Protein AF-A0A5J5J1E2-F1 (afdb_monomer_lite)

Organism: NCBI:txid1631477

Foldseek 3Di:
DDDDDDDDDDDDDDDDDDDDDDPDPPPPPVPFCQDPWDWDDADPQKTKIWRGKTKAFAQDKDFGDQWDFADPSQQFFFLAQQPLVAQDHHQKHKDKPDPQKHWHNDDFPDDDDDDDPDPWGFDRIGHDPPPPGRMMGRNGRPDIIIIIIMGMGGPDRVRGHTPVSDDPVRVVDDPPPPVPPD

Sequence (182 a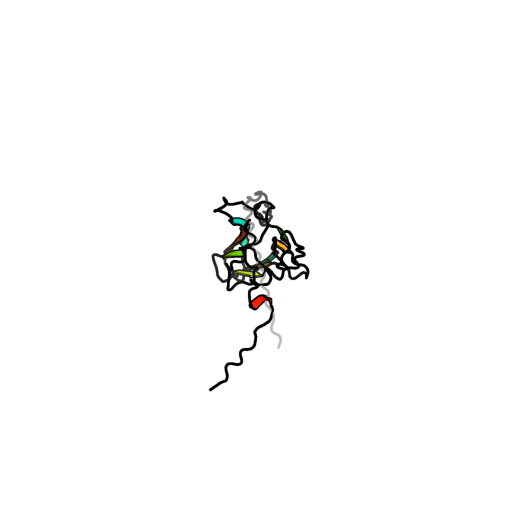a):
MKRKGIALAGTAAVLITVAGLAVPAAAEEIGAATEAPKVQEAMGDTREITVTHMALKPSETFPLFRKFQCPSTFPYLEGKNYSGEIRVPSGVRVGMDSPSVHVNISLLETRGKYIDGDDNWRATGWRDALAEIASVTNWDPFFSHMLTITVSCTSDPAKGFGSNTWPEWHTGWKPWIIEPMS

pLDDT: mean 71.02, std 20.78, range [33.09, 97.44]

Structure (mmCIF, N/CA/C/O backbone):
data_AF-A0A5J5J1E2-F1
#
_entry.id   AF-A0A5J5J1E2-F1
#
loop_
_atom_site.group_PDB
_atom_site.id
_atom_site.type_symbol
_atom_site.label_atom_id
_atom_site.label_alt_id
_atom_site.label_comp_id
_atom_site.label_asym_id
_atom_site.label_entity_id
_atom_site.label_seq_id
_atom_site.pdbx_PDB_ins_code
_atom_site.Cartn_x
_atom_site.Cartn_y
_atom_site.Cartn_z
_atom_site.occupancy
_atom_site.B_iso_or_equiv
_atom_site.auth_seq_id
_atom_site.auth_comp_id
_atom_site.auth_asym_id
_atom_site.auth_atom_id
_atom_site.pdbx_PDB_model_num
ATOM 1 N N . MET A 1 1 ? 54.663 -36.201 -43.779 1.00 49.47 1 MET A N 1
ATOM 2 C CA . MET A 1 1 ? 55.165 -34.976 -44.444 1.00 49.47 1 MET A CA 1
ATOM 3 C C . MET A 1 1 ? 54.737 -33.763 -43.625 1.00 49.47 1 MET A C 1
ATOM 5 O O . MET A 1 1 ? 53.554 -33.610 -43.367 1.00 49.47 1 MET A O 1
ATOM 9 N N . LYS A 1 2 ? 55.705 -32.972 -43.145 1.00 48.34 2 LYS A N 1
ATOM 10 C CA . LYS A 1 2 ? 55.522 -31.788 -42.284 1.00 48.34 2 LYS A CA 1
ATOM 11 C C . LYS A 1 2 ? 55.207 -30.550 -43.143 1.00 48.34 2 LYS A C 1
ATOM 13 O O . LYS A 1 2 ? 55.957 -30.276 -44.077 1.00 48.34 2 LYS A O 1
ATOM 18 N N . ARG A 1 3 ? 54.169 -29.777 -42.809 1.00 51.84 3 ARG A N 1
ATOM 19 C CA . ARG A 1 3 ? 53.953 -28.391 -43.287 1.00 51.84 3 ARG A CA 1
ATOM 20 C C . ARG A 1 3 ? 53.931 -27.499 -42.037 1.00 51.84 3 ARG A C 1
ATOM 22 O O . ARG A 1 3 ? 53.054 -27.673 -41.205 1.00 51.84 3 ARG A O 1
ATOM 29 N N . LYS A 1 4 ? 55.070 -26.911 -41.650 1.00 55.44 4 LYS A N 1
ATOM 30 C CA . LYS A 1 4 ? 55.544 -25.538 -41.948 1.00 55.44 4 LYS A CA 1
ATOM 31 C C . LYS A 1 4 ? 54.486 -24.471 -41.643 1.00 55.44 4 LYS A C 1
ATOM 33 O O . LYS A 1 4 ? 53.542 -24.311 -42.404 1.00 55.44 4 LYS A O 1
ATOM 38 N N . GLY A 1 5 ? 54.688 -23.775 -40.522 1.00 45.38 5 GLY A N 1
ATOM 39 C CA . GLY A 1 5 ? 53.953 -22.572 -40.150 1.00 45.38 5 GLY A CA 1
ATOM 40 C C . GLY A 1 5 ? 54.439 -21.334 -40.898 1.00 45.38 5 GLY A C 1
ATOM 41 O O . GLY A 1 5 ? 55.513 -21.342 -41.502 1.00 45.38 5 GLY A O 1
ATOM 42 N N . ILE A 1 6 ? 53.638 -20.275 -40.817 1.00 59.72 6 ILE A N 1
ATOM 43 C CA . ILE A 1 6 ? 54.019 -18.909 -41.168 1.00 59.72 6 ILE A CA 1
ATOM 44 C C . ILE A 1 6 ? 53.468 -18.006 -40.064 1.00 59.72 6 ILE A C 1
ATOM 46 O O . ILE A 1 6 ? 52.261 -17.938 -39.850 1.00 59.72 6 ILE A O 1
ATOM 50 N N . ALA A 1 7 ? 54.382 -17.356 -39.350 1.00 45.28 7 ALA A N 1
ATOM 51 C CA . ALA A 1 7 ? 54.107 -16.189 -38.530 1.00 45.28 7 ALA A CA 1
ATOM 52 C C . ALA A 1 7 ? 54.181 -14.947 -39.428 1.00 45.28 7 ALA A C 1
ATOM 54 O O . ALA A 1 7 ? 55.091 -14.849 -40.252 1.00 45.28 7 ALA A O 1
ATOM 55 N N . LEU A 1 8 ? 53.274 -13.989 -39.236 1.00 50.12 8 LEU A N 1
ATOM 56 C CA . LEU A 1 8 ? 53.497 -12.608 -39.652 1.00 50.12 8 LEU A CA 1
ATOM 57 C C . LEU A 1 8 ? 53.446 -11.710 -38.418 1.00 50.12 8 LEU A C 1
ATOM 59 O O . LEU A 1 8 ? 52.431 -11.615 -37.733 1.00 50.12 8 LEU A O 1
ATOM 63 N N . ALA A 1 9 ? 54.586 -11.078 -38.164 1.00 48.25 9 ALA A N 1
ATOM 64 C CA . ALA A 1 9 ? 54.717 -9.887 -37.350 1.00 48.25 9 ALA A CA 1
ATOM 65 C C . ALA A 1 9 ? 54.184 -8.673 -38.129 1.00 48.25 9 ALA A C 1
ATOM 67 O O . ALA A 1 9 ? 54.293 -8.622 -39.354 1.00 48.25 9 ALA A O 1
ATOM 68 N N . GLY A 1 10 ? 53.655 -7.683 -37.413 1.00 42.38 10 GLY A N 1
ATOM 69 C CA . GLY A 1 10 ? 53.228 -6.416 -37.999 1.00 42.38 10 GLY A CA 1
ATOM 70 C C . GLY A 1 10 ? 52.677 -5.465 -36.948 1.00 42.38 10 GLY A C 1
ATOM 71 O O . GLY A 1 10 ? 51.474 -5.382 -36.740 1.00 42.38 10 GLY A O 1
ATOM 72 N N . THR A 1 11 ? 53.581 -4.780 -36.259 1.00 49.78 11 THR A N 1
ATOM 73 C CA . THR A 1 11 ? 53.328 -3.692 -35.313 1.00 49.78 11 THR A CA 1
ATOM 74 C C . THR A 1 11 ? 52.774 -2.460 -36.035 1.00 49.78 11 THR A C 1
ATOM 76 O O . THR A 1 11 ? 53.378 -2.001 -37.000 1.00 49.78 11 THR A O 1
ATOM 79 N N . ALA A 1 12 ? 51.709 -1.854 -35.509 1.00 44.69 12 ALA A N 1
ATOM 80 C CA . ALA A 1 12 ? 51.442 -0.425 -35.676 1.00 44.69 12 ALA A CA 1
ATOM 81 C C . ALA A 1 12 ? 50.717 0.095 -34.429 1.00 44.69 12 ALA A C 1
ATOM 83 O O . ALA A 1 12 ? 49.531 -0.147 -34.220 1.00 44.69 12 ALA A O 1
ATOM 84 N N . ALA A 1 13 ? 51.476 0.776 -33.573 1.00 48.97 13 ALA A N 1
ATOM 85 C CA . ALA A 1 13 ? 50.942 1.582 -32.493 1.00 48.97 13 ALA A CA 1
ATOM 86 C C . ALA A 1 13 ? 50.326 2.851 -33.093 1.00 48.97 13 ALA A C 1
ATOM 88 O O . ALA A 1 13 ? 51.007 3.598 -33.793 1.00 48.97 13 ALA A O 1
ATOM 89 N N . VAL A 1 14 ? 49.057 3.109 -32.790 1.00 39.66 14 VAL A N 1
ATOM 90 C CA . VAL A 1 1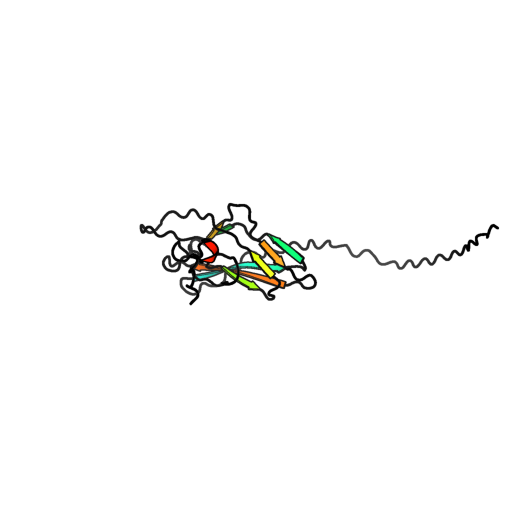4 ? 48.446 4.427 -32.959 1.00 39.66 14 VAL A CA 1
ATOM 91 C C . VAL A 1 14 ? 47.979 4.869 -31.578 1.00 39.66 14 VAL A C 1
ATOM 93 O O . VAL A 1 14 ? 46.942 4.449 -31.074 1.00 39.66 14 VAL A O 1
ATOM 96 N N . LEU A 1 15 ? 48.828 5.677 -30.944 1.00 46.28 15 LEU A N 1
ATOM 97 C CA . LEU A 1 15 ? 48.513 6.474 -29.766 1.00 46.28 15 LEU A CA 1
ATOM 98 C C . LEU A 1 15 ? 47.657 7.656 -30.226 1.00 46.28 15 LEU A C 1
ATOM 100 O O . LEU A 1 15 ? 48.168 8.594 -30.833 1.00 46.28 15 LEU A O 1
ATOM 104 N N . ILE A 1 16 ? 46.362 7.616 -29.923 1.00 43.59 16 ILE A N 1
ATOM 105 C CA 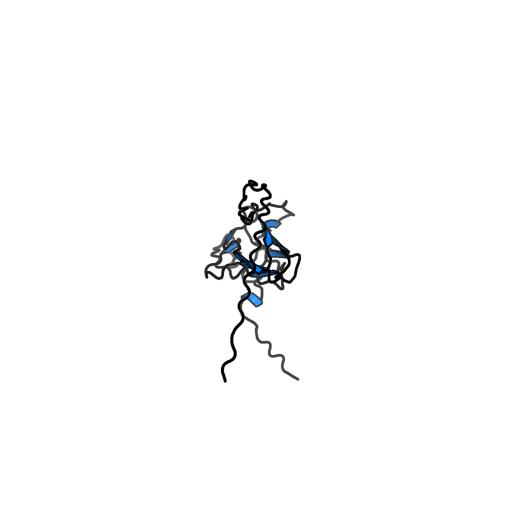. ILE A 1 16 ? 45.523 8.813 -29.893 1.00 43.59 16 ILE A CA 1
ATOM 106 C C . ILE A 1 16 ? 45.289 9.134 -28.420 1.00 43.59 16 ILE A C 1
ATOM 108 O O . ILE A 1 16 ? 44.391 8.608 -27.770 1.00 43.59 16 ILE A O 1
ATOM 112 N N . THR A 1 17 ? 46.157 9.984 -27.879 1.00 48.69 17 THR A N 1
ATOM 113 C CA . THR A 1 17 ? 45.906 10.721 -26.642 1.00 48.69 17 THR A CA 1
ATOM 114 C C . THR A 1 17 ? 45.038 11.924 -26.985 1.00 48.69 17 THR A C 1
ATOM 116 O O . THR A 1 17 ? 45.549 12.942 -27.449 1.00 48.69 17 THR A O 1
ATOM 119 N N . VAL A 1 18 ? 43.731 11.820 -26.747 1.00 44.78 18 VAL A N 1
ATOM 120 C CA . VAL A 1 18 ? 42.889 13.005 -26.558 1.00 44.78 18 VAL A CA 1
ATOM 121 C C . VAL A 1 18 ? 42.712 13.176 -25.059 1.00 44.78 18 VAL A C 1
ATOM 123 O O . VAL A 1 18 ? 42.031 12.403 -24.390 1.00 44.78 18 VAL A O 1
ATOM 126 N N . ALA A 1 19 ? 43.419 14.174 -24.540 1.00 43.50 19 ALA A N 1
ATOM 127 C CA . ALA A 1 19 ? 43.238 14.704 -23.205 1.00 43.50 19 ALA A CA 1
ATOM 128 C C . ALA A 1 19 ? 41.811 15.248 -23.065 1.00 43.50 19 ALA A C 1
ATOM 130 O O . ALA A 1 19 ? 41.367 16.048 -23.887 1.00 43.50 19 ALA A O 1
ATOM 131 N N . GLY A 1 20 ? 41.107 14.820 -22.019 1.00 43.66 20 GLY A N 1
ATOM 132 C CA . GLY A 1 20 ? 39.774 15.334 -21.724 1.00 43.66 20 GLY A CA 1
ATOM 133 C C . GLY A 1 20 ? 38.978 14.496 -20.733 1.00 43.66 20 GLY A C 1
ATOM 134 O O . GLY A 1 20 ? 37.822 14.204 -21.001 1.00 43.66 20 GLY A O 1
ATOM 135 N N . LEU A 1 21 ? 39.566 14.097 -19.600 1.00 40.97 21 LEU A N 1
ATOM 136 C CA . LEU A 1 21 ? 38.812 13.527 -18.480 1.00 40.97 21 LEU A CA 1
ATOM 137 C C . LEU A 1 21 ? 39.338 14.073 -17.153 1.00 40.97 21 LEU A C 1
ATOM 139 O O . LEU A 1 21 ? 40.327 13.600 -16.604 1.00 40.97 21 LEU A O 1
ATOM 143 N N . ALA A 1 22 ? 38.620 15.062 -16.639 1.00 45.91 22 ALA A N 1
ATOM 144 C CA . ALA A 1 22 ? 38.349 15.198 -15.216 1.00 45.91 22 ALA A CA 1
ATOM 145 C C . ALA A 1 22 ? 36.948 15.809 -15.083 1.00 45.91 22 ALA A C 1
ATOM 147 O O . ALA A 1 22 ? 36.770 16.910 -14.573 1.00 45.91 22 ALA A O 1
ATOM 148 N N . VAL A 1 23 ? 35.946 15.108 -15.619 1.00 44.31 23 VAL A N 1
ATOM 149 C CA . VAL A 1 23 ? 34.580 15.279 -15.124 1.00 44.31 23 VAL A CA 1
ATOM 150 C C . VAL A 1 23 ? 34.502 14.360 -13.909 1.00 44.31 23 VAL A C 1
ATOM 152 O O . VAL A 1 23 ? 34.831 13.178 -14.051 1.00 44.31 23 VAL A O 1
ATOM 155 N N . PRO A 1 24 ? 34.176 14.868 -12.711 1.00 42.22 24 PRO A N 1
ATOM 156 C CA . PRO A 1 24 ? 34.013 14.005 -11.560 1.00 42.22 24 PRO A CA 1
ATOM 157 C C . PRO A 1 24 ? 32.949 12.971 -11.915 1.00 42.22 24 PRO A C 1
ATOM 159 O O . PRO A 1 24 ? 31.840 13.322 -12.318 1.00 42.22 24 PRO A O 1
ATOM 162 N N . ALA A 1 25 ? 33.309 11.697 -11.779 1.00 44.78 25 ALA A N 1
ATOM 163 C CA . ALA A 1 25 ? 32.339 10.638 -11.616 1.00 44.78 25 ALA A CA 1
ATOM 164 C C . ALA A 1 25 ? 31.571 10.964 -10.332 1.00 44.78 25 ALA A C 1
ATOM 166 O O . ALA A 1 25 ? 31.949 10.553 -9.235 1.00 44.78 25 ALA A O 1
ATOM 167 N N . ALA A 1 26 ? 30.520 11.769 -10.470 1.00 42.59 26 ALA A N 1
ATOM 168 C CA . ALA A 1 26 ? 29.395 11.693 -9.577 1.00 42.59 26 ALA A CA 1
ATOM 169 C C . ALA A 1 26 ? 28.882 10.265 -9.751 1.00 42.59 26 ALA A C 1
ATOM 171 O O . ALA A 1 26 ? 28.186 9.935 -10.708 1.00 42.59 26 ALA A O 1
ATOM 172 N N . ALA A 1 27 ? 29.313 9.392 -8.847 1.00 41.97 27 ALA A N 1
ATOM 173 C CA . ALA A 1 27 ? 28.451 8.328 -8.401 1.00 41.97 27 ALA A CA 1
ATOM 174 C C . ALA A 1 27 ? 27.182 9.030 -7.903 1.00 41.97 27 ALA A C 1
ATOM 176 O O . ALA A 1 27 ? 27.090 9.429 -6.745 1.00 41.97 27 ALA A O 1
ATOM 177 N N . GLU A 1 28 ? 26.237 9.270 -8.811 1.00 38.62 28 GLU A N 1
ATOM 178 C CA . GLU A 1 28 ? 24.837 9.314 -8.443 1.00 38.62 28 GLU A CA 1
ATOM 179 C C . GLU A 1 28 ? 24.574 7.926 -7.872 1.00 38.62 28 GLU A C 1
ATOM 181 O O . GLU A 1 28 ? 24.273 6.962 -8.579 1.00 38.62 28 GLU A O 1
ATOM 186 N N . GLU A 1 29 ? 24.759 7.805 -6.558 1.00 39.53 29 GLU A N 1
ATOM 187 C CA . GLU A 1 29 ? 23.865 6.964 -5.799 1.00 39.53 29 GLU A CA 1
ATOM 188 C C . GLU A 1 29 ? 22.471 7.392 -6.235 1.00 39.53 29 GLU A C 1
ATOM 190 O O . GLU A 1 29 ? 21.942 8.416 -5.804 1.00 39.53 29 GLU A O 1
ATOM 195 N N . ILE A 1 30 ? 21.885 6.609 -7.137 1.00 45.25 30 ILE A N 1
ATOM 196 C CA . ILE A 1 30 ? 20.450 6.588 -7.352 1.00 45.25 30 ILE A CA 1
ATOM 197 C C . ILE A 1 30 ? 19.889 5.954 -6.077 1.00 45.25 30 ILE A C 1
ATOM 199 O O . ILE A 1 30 ? 19.432 4.811 -6.071 1.00 45.25 30 ILE A O 1
ATOM 203 N N . GLY A 1 31 ? 20.026 6.674 -4.964 1.00 36.25 31 GLY A N 1
ATOM 204 C CA . GLY A 1 31 ? 19.212 6.484 -3.795 1.00 36.25 31 GLY A CA 1
ATOM 205 C C . GLY A 1 31 ? 17.810 6.728 -4.297 1.00 36.25 31 GLY A C 1
ATOM 206 O O . GLY A 1 31 ? 17.504 7.823 -4.768 1.00 36.25 31 GLY A O 1
ATOM 207 N N . ALA A 1 32 ? 16.997 5.676 -4.293 1.00 46.62 32 ALA A N 1
ATOM 208 C CA . ALA A 1 32 ? 15.567 5.789 -4.472 1.00 46.62 32 ALA A CA 1
ATOM 209 C C . ALA A 1 32 ? 15.098 6.875 -3.501 1.00 46.62 32 ALA A C 1
ATOM 211 O O . ALA A 1 32 ? 15.028 6.646 -2.290 1.00 46.62 32 ALA A O 1
ATOM 212 N N . ALA A 1 33 ? 14.902 8.088 -4.023 1.00 41.19 33 ALA A N 1
ATOM 213 C CA . ALA A 1 33 ? 14.473 9.229 -3.248 1.00 41.19 33 ALA A CA 1
ATOM 214 C C . ALA A 1 33 ? 13.073 8.878 -2.776 1.00 41.19 33 ALA A C 1
ATOM 216 O O . ALA A 1 33 ? 12.092 8.986 -3.508 1.00 41.19 33 ALA A O 1
ATOM 217 N N . THR A 1 34 ? 13.006 8.341 -1.566 1.00 49.00 34 THR A N 1
ATOM 218 C CA . THR A 1 34 ? 11.748 8.019 -0.929 1.00 49.00 34 THR A CA 1
ATOM 219 C C . THR A 1 34 ? 11.233 9.366 -0.452 1.00 49.00 34 THR A C 1
ATOM 221 O O . THR A 1 34 ? 11.582 9.818 0.639 1.00 49.00 34 THR A O 1
ATOM 224 N N . GLU A 1 35 ? 10.536 10.090 -1.333 1.00 52.47 35 GLU A N 1
ATOM 225 C CA . GLU A 1 35 ? 9.905 11.350 -0.956 1.00 52.47 35 GLU A CA 1
ATOM 226 C C . GLU A 1 35 ? 9.040 11.093 0.281 1.00 52.47 35 GLU A C 1
ATOM 228 O O . GLU A 1 35 ? 8.299 10.108 0.351 1.00 52.47 35 GLU A O 1
ATOM 233 N N . ALA A 1 36 ? 9.165 11.968 1.282 1.00 55.22 36 ALA A N 1
ATOM 234 C CA . ALA A 1 36 ? 8.342 11.885 2.475 1.00 55.22 36 ALA A CA 1
ATOM 235 C C . ALA A 1 36 ? 6.851 11.899 2.079 1.00 55.22 36 ALA A C 1
ATOM 237 O O . ALA A 1 36 ? 6.488 12.607 1.132 1.00 55.22 36 ALA A O 1
ATOM 238 N N . PRO A 1 37 ? 5.981 11.159 2.794 1.00 56.16 37 PRO A N 1
ATOM 239 C CA . PRO A 1 37 ? 4.569 11.058 2.456 1.00 56.16 37 PRO A CA 1
ATOM 240 C C . PRO A 1 37 ? 3.926 12.439 2.299 1.00 56.16 37 PRO A C 1
ATOM 242 O O . PRO A 1 37 ? 3.816 13.200 3.264 1.00 56.16 37 PRO A O 1
ATOM 245 N N . LYS A 1 38 ? 3.505 12.781 1.077 1.00 64.12 38 LYS A N 1
ATOM 246 C CA . LYS A 1 38 ? 2.733 13.999 0.812 1.00 64.12 38 LYS A CA 1
ATOM 247 C C . LYS A 1 38 ? 1.292 13.723 1.209 1.00 64.12 38 LYS A C 1
ATOM 249 O O . LYS A 1 38 ? 0.665 12.787 0.712 1.00 64.12 38 LYS A O 1
ATOM 254 N N . VAL A 1 39 ? 0.782 14.525 2.135 1.00 62.47 39 VAL A N 1
ATOM 255 C CA . VAL A 1 39 ? -0.567 14.348 2.657 1.00 62.47 39 VAL A CA 1
ATOM 256 C C . VAL A 1 39 ? -1.533 15.213 1.856 1.00 62.47 39 VAL A C 1
ATOM 258 O O . VAL A 1 39 ? -1.426 16.436 1.900 1.00 62.47 39 VAL A O 1
ATOM 261 N N . GLN A 1 40 ? -2.454 14.592 1.120 1.00 60.94 40 GLN A N 1
ATOM 262 C CA . GLN A 1 40 ? -3.493 15.318 0.386 1.00 60.94 40 GLN A CA 1
ATOM 263 C C . GLN A 1 40 ? -4.595 15.804 1.350 1.00 60.94 40 GLN A C 1
ATOM 265 O O . GLN A 1 40 ? -4.728 15.310 2.482 1.00 60.94 40 GLN A O 1
ATOM 270 N N . GLU A 1 41 ? -5.323 16.850 0.942 1.00 60.06 41 GLU A N 1
ATOM 271 C CA . GLU A 1 41 ? -6.423 17.433 1.720 1.00 60.06 41 GLU A CA 1
ATOM 272 C C . GLU A 1 41 ? -7.519 16.389 1.980 1.00 60.06 41 GLU A C 1
ATOM 274 O O . GLU A 1 41 ? -7.821 15.554 1.130 1.00 60.06 41 GLU A O 1
ATOM 279 N N . ALA A 1 42 ? -8.086 16.402 3.188 1.00 62.12 42 ALA A N 1
ATOM 280 C CA . ALA A 1 42 ? -9.129 15.459 3.573 1.00 62.12 42 ALA A CA 1
ATOM 281 C C . ALA A 1 42 ? -10.434 15.777 2.829 1.00 62.12 42 ALA A C 1
ATOM 283 O O . ALA A 1 42 ? -10.927 16.904 2.886 1.00 62.12 42 ALA A O 1
ATOM 284 N N . MET A 1 43 ? -11.016 14.778 2.168 1.00 63.56 43 MET A N 1
ATOM 285 C CA . MET A 1 43 ? -12.351 14.871 1.582 1.00 63.56 43 MET A CA 1
ATOM 286 C C . MET A 1 43 ? -13.343 14.224 2.556 1.00 63.56 43 MET A C 1
ATOM 288 O O . MET A 1 43 ? -13.555 13.013 2.541 1.00 63.56 43 MET A O 1
ATOM 292 N N . GLY A 1 44 ? -13.939 15.034 3.435 1.00 84.81 44 GLY A N 1
ATOM 293 C CA . GLY A 1 44 ? -14.878 14.554 4.457 1.00 84.81 44 GLY A CA 1
ATOM 294 C C . GLY A 1 44 ? -14.201 13.683 5.521 1.00 84.81 44 GLY A C 1
ATOM 295 O O . GLY A 1 44 ? -13.120 14.015 6.002 1.00 84.81 44 GLY A O 1
ATOM 296 N N . ASP A 1 45 ? -14.819 12.552 5.871 1.00 91.50 45 ASP A N 1
ATOM 297 C CA . ASP A 1 45 ? -14.324 11.628 6.910 1.00 91.50 45 ASP A CA 1
ATOM 298 C C . ASP A 1 45 ? -13.155 10.753 6.437 1.00 91.50 45 ASP A C 1
ATOM 300 O O . ASP A 1 45 ? -12.813 9.768 7.088 1.00 91.50 45 ASP A O 1
ATOM 304 N N . THR A 1 46 ? -12.599 11.010 5.252 1.00 93.31 46 THR A N 1
ATOM 305 C CA . THR A 1 46 ? -11.567 10.176 4.627 1.00 93.31 46 THR A CA 1
ATOM 306 C C . THR A 1 46 ? -10.421 11.032 4.109 1.00 93.31 46 THR A C 1
ATOM 308 O O . THR A 1 46 ? -10.609 12.144 3.609 1.00 93.31 46 THR A O 1
ATOM 311 N N . ARG A 1 47 ? -9.208 10.504 4.242 1.00 93.94 47 ARG A N 1
ATOM 312 C CA . ARG A 1 47 ? -7.968 11.156 3.858 1.00 93.94 47 ARG A CA 1
ATOM 313 C C . ARG A 1 47 ? -7.057 10.187 3.126 1.00 93.94 47 ARG A C 1
ATOM 315 O O . ARG A 1 47 ? -6.705 9.135 3.655 1.00 93.94 47 ARG A O 1
ATOM 322 N N . GLU A 1 48 ? -6.625 10.599 1.943 1.00 94.69 48 GLU A N 1
ATOM 323 C CA . GLU A 1 48 ? -5.649 9.870 1.144 1.00 94.69 48 GLU A CA 1
ATOM 324 C C . GLU A 1 48 ? -4.217 10.325 1.475 1.00 94.69 48 GLU A C 1
ATOM 326 O O . GLU A 1 48 ? -3.917 11.514 1.628 1.00 94.69 48 GLU A O 1
ATOM 331 N N . ILE A 1 49 ? -3.321 9.353 1.627 1.00 93.06 49 ILE A N 1
ATOM 332 C CA . ILE A 1 49 ? -1.928 9.540 2.028 1.00 93.06 49 ILE A CA 1
ATOM 333 C C . ILE A 1 49 ? -1.058 8.781 1.039 1.00 93.06 49 ILE A C 1
ATOM 335 O O . ILE A 1 49 ? -1.081 7.551 0.997 1.00 93.06 49 ILE A O 1
ATOM 339 N N . THR A 1 50 ? -0.257 9.495 0.256 1.00 93.88 50 THR A N 1
ATOM 340 C CA . THR A 1 50 ? 0.712 8.850 -0.631 1.00 93.88 50 THR A CA 1
ATOM 341 C C . THR A 1 50 ? 1.895 8.375 0.197 1.00 93.88 50 THR A C 1
ATOM 343 O O . THR A 1 50 ? 2.631 9.189 0.748 1.00 93.88 50 THR A O 1
ATOM 346 N N . VAL A 1 51 ? 2.072 7.059 0.299 1.00 91.44 51 VAL A N 1
ATOM 347 C CA . VAL A 1 51 ? 3.156 6.437 1.081 1.00 91.44 51 VAL A CA 1
ATOM 348 C C . VAL A 1 51 ? 4.350 6.064 0.220 1.00 91.44 51 VAL A C 1
ATOM 350 O O . VAL A 1 51 ? 5.445 5.858 0.732 1.00 91.44 51 VAL A O 1
ATOM 353 N N . THR A 1 52 ? 4.160 5.943 -1.089 1.00 91.81 52 THR A N 1
ATOM 354 C CA . THR A 1 52 ? 5.241 5.655 -2.029 1.00 91.81 52 THR A CA 1
ATOM 355 C C . THR A 1 52 ? 4.931 6.337 -3.344 1.00 91.81 52 THR A C 1
ATOM 357 O O . THR A 1 52 ? 3.823 6.217 -3.861 1.00 91.81 52 THR A O 1
ATOM 360 N N . HIS A 1 53 ? 5.915 7.048 -3.877 1.00 93.44 53 HIS A N 1
ATOM 361 C CA . HIS A 1 53 ? 5.896 7.585 -5.225 1.00 93.44 53 HIS A CA 1
ATOM 362 C C . HIS A 1 53 ? 7.318 7.502 -5.767 1.00 93.44 53 HIS A C 1
ATOM 364 O O . HIS A 1 53 ? 8.206 8.190 -5.265 1.00 93.44 53 HIS A O 1
ATOM 370 N N . MET A 1 54 ? 7.560 6.597 -6.711 1.00 93.38 54 MET A N 1
ATOM 371 C CA . MET A 1 54 ? 8.911 6.335 -7.205 1.00 93.38 54 MET A CA 1
ATOM 372 C C . MET A 1 54 ? 8.903 5.789 -8.630 1.00 93.38 54 MET A C 1
ATOM 374 O O . MET A 1 54 ? 7.945 5.142 -9.049 1.00 93.38 54 MET A O 1
ATOM 378 N N . ALA A 1 55 ? 10.009 6.007 -9.338 1.00 95.31 55 ALA A N 1
ATOM 379 C CA . ALA A 1 55 ? 10.323 5.291 -10.565 1.00 95.31 55 ALA A CA 1
ATOM 380 C C . ALA A 1 55 ? 11.073 4.000 -10.214 1.00 95.31 55 ALA A C 1
ATOM 382 O O . ALA A 1 55 ? 12.071 4.043 -9.492 1.00 95.31 55 ALA A O 1
ATOM 383 N N . LEU A 1 56 ? 10.607 2.868 -10.733 1.00 95.12 56 LEU A N 1
ATOM 384 C CA . LEU A 1 56 ? 11.282 1.577 -10.621 1.00 95.12 56 LEU A CA 1
ATOM 385 C C . LEU A 1 56 ? 12.110 1.334 -11.867 1.00 95.12 56 LEU A C 1
ATOM 387 O O . LEU A 1 56 ? 11.577 1.406 -12.976 1.00 95.12 56 LEU A O 1
ATOM 391 N N . LYS A 1 57 ? 13.390 1.018 -11.698 1.00 96.44 57 LYS A N 1
ATOM 392 C CA . LYS A 1 57 ? 14.274 0.712 -12.825 1.00 96.44 57 LYS A CA 1
ATOM 393 C C . LYS A 1 57 ? 13.885 -0.609 -13.491 1.00 96.44 57 LYS A C 1
ATOM 395 O O . LYS A 1 57 ? 13.162 -1.414 -12.895 1.00 96.44 57 LYS A O 1
ATOM 400 N N . PRO A 1 58 ? 14.377 -0.862 -14.714 1.00 97.44 58 PRO A N 1
ATOM 401 C CA . PRO A 1 58 ? 14.139 -2.130 -15.378 1.00 97.44 58 PRO A CA 1
ATOM 402 C C . PRO A 1 58 ? 14.651 -3.319 -14.555 1.00 97.44 58 PRO A C 1
ATOM 404 O O . PRO A 1 58 ? 15.762 -3.270 -14.022 1.00 97.44 58 PRO A O 1
ATOM 407 N N . SER A 1 59 ? 13.855 -4.390 -14.472 1.00 94.56 59 SER A N 1
ATOM 408 C CA . SER A 1 59 ? 14.165 -5.622 -13.715 1.00 94.56 59 SER A CA 1
ATOM 409 C C . SER A 1 59 ? 14.467 -5.418 -12.221 1.00 94.56 59 SER A C 1
ATOM 411 O O . SER A 1 59 ? 15.074 -6.280 -11.582 1.00 94.56 59 SER A O 1
ATOM 413 N N . GLU A 1 60 ? 14.074 -4.279 -11.646 1.00 93.94 60 GLU A N 1
ATOM 414 C CA . GLU A 1 60 ? 14.338 -3.959 -10.246 1.00 93.94 60 GLU A CA 1
ATOM 415 C C . GLU A 1 60 ? 13.252 -4.529 -9.329 1.00 93.94 60 GLU A C 1
ATOM 417 O O . GLU A 1 60 ? 12.056 -4.464 -9.617 1.00 93.94 60 GLU A O 1
ATOM 422 N N . THR A 1 61 ? 13.681 -5.057 -8.183 1.00 92.81 61 THR A N 1
ATOM 423 C CA . THR A 1 61 ? 12.802 -5.358 -7.050 1.00 92.81 61 THR A CA 1
ATOM 424 C C . THR A 1 61 ? 13.135 -4.408 -5.913 1.00 92.81 61 THR A C 1
ATOM 426 O O . THR A 1 61 ? 14.275 -4.375 -5.448 1.00 92.81 61 THR A O 1
ATOM 429 N N . PHE A 1 62 ? 12.141 -3.660 -5.444 1.00 88.69 62 PHE A N 1
ATOM 430 C CA . PHE A 1 62 ? 12.297 -2.701 -4.362 1.00 88.69 62 PHE A CA 1
ATOM 431 C C . PHE A 1 62 ? 11.469 -3.116 -3.134 1.00 88.69 62 PHE A C 1
ATOM 433 O O . PHE A 1 62 ? 10.278 -3.421 -3.265 1.00 88.69 62 PHE A O 1
ATOM 440 N N . PRO A 1 63 ? 12.064 -3.134 -1.927 1.00 86.31 63 PRO A N 1
ATOM 441 C CA . PRO A 1 63 ? 11.324 -3.392 -0.699 1.00 86.31 63 PRO A CA 1
ATOM 442 C C . PRO A 1 63 ? 10.470 -2.175 -0.314 1.00 86.31 63 PRO A C 1
ATOM 444 O O . PRO A 1 63 ? 10.976 -1.072 -0.134 1.00 86.31 63 PRO A O 1
ATOM 447 N N . LEU A 1 64 ? 9.171 -2.383 -0.130 1.00 84.38 64 LEU A N 1
ATOM 448 C CA . LEU A 1 64 ? 8.232 -1.384 0.374 1.00 84.38 64 LEU A CA 1
ATOM 449 C C . LEU A 1 64 ? 8.256 -1.300 1.908 1.00 84.38 64 LEU A C 1
ATOM 451 O O . LEU A 1 64 ? 8.831 -2.130 2.622 1.00 84.38 64 LEU A O 1
ATOM 455 N N . PHE A 1 65 ? 7.579 -0.279 2.435 1.00 76.00 65 PHE A N 1
ATOM 456 C CA . PHE A 1 65 ? 7.408 -0.090 3.869 1.00 76.00 65 PHE A CA 1
ATOM 457 C C . PHE A 1 65 ? 6.664 -1.267 4.511 1.00 76.00 65 PHE A C 1
ATOM 459 O O . PHE A 1 65 ? 5.470 -1.483 4.297 1.00 76.00 65 PHE A O 1
ATOM 466 N N . ARG A 1 66 ? 7.369 -1.978 5.395 1.00 75.75 66 ARG A N 1
ATOM 467 C CA . ARG A 1 66 ? 6.831 -3.127 6.146 1.00 75.75 66 ARG A CA 1
ATOM 468 C C . ARG A 1 66 ? 5.794 -2.744 7.197 1.00 75.75 66 ARG A C 1
ATOM 470 O O . ARG A 1 66 ? 5.129 -3.613 7.751 1.00 75.75 66 ARG A O 1
ATOM 477 N N . LYS A 1 67 ? 5.693 -1.457 7.529 1.00 82.25 67 LYS A N 1
ATOM 478 C CA . LYS A 1 67 ? 4.727 -0.941 8.491 1.00 82.25 67 LYS A CA 1
ATOM 479 C C . LYS A 1 67 ? 4.213 0.416 8.042 1.00 82.25 67 LYS A C 1
ATOM 481 O O . LYS A 1 67 ? 5.004 1.297 7.716 1.00 82.25 67 LYS A O 1
ATOM 486 N N . PHE A 1 68 ? 2.907 0.593 8.147 1.00 86.44 68 PHE A N 1
ATOM 487 C CA . PHE A 1 68 ? 2.242 1.882 8.041 1.00 86.44 68 PHE A CA 1
ATOM 488 C C . PHE A 1 68 ? 1.180 1.993 9.127 1.00 86.44 68 PHE A C 1
ATOM 490 O O . PHE A 1 68 ? 0.568 1.003 9.519 1.00 86.44 68 PHE A O 1
ATOM 497 N N . GLN A 1 69 ? 0.967 3.209 9.609 1.00 88.19 69 GLN A N 1
ATOM 498 C CA . GLN A 1 69 ? -0.039 3.524 10.607 1.00 88.19 69 GLN A CA 1
ATOM 499 C C . GLN A 1 69 ? -0.806 4.750 10.127 1.00 88.19 69 GLN A C 1
ATOM 501 O O . GLN A 1 69 ? -0.190 5.772 9.815 1.00 88.19 69 GLN A O 1
ATOM 506 N N . CYS A 1 70 ? -2.131 4.656 10.095 1.00 88.81 70 CYS A N 1
ATOM 507 C CA . CYS A 1 70 ? -2.976 5.800 9.817 1.00 88.81 70 CYS A CA 1
ATOM 508 C C . CYS A 1 70 ? -2.797 6.881 10.906 1.00 88.81 70 CYS A C 1
ATOM 510 O O . CYS A 1 70 ? -2.604 6.547 12.083 1.00 88.81 70 CYS A O 1
ATOM 512 N N . PRO A 1 71 ? -2.854 8.177 10.547 1.00 91.12 71 PRO A N 1
ATOM 513 C CA . PRO A 1 71 ? -2.787 9.272 11.511 1.00 91.12 71 PRO A CA 1
ATOM 514 C C . PRO A 1 71 ? -3.908 9.187 12.549 1.00 91.12 71 PRO A C 1
ATOM 516 O O . PRO A 1 71 ? -5.012 8.758 12.236 1.00 91.12 71 PRO A O 1
ATOM 519 N N . SER A 1 72 ? -3.676 9.687 13.763 1.00 88.38 72 SER A N 1
ATOM 520 C CA . SER A 1 72 ? -4.672 9.647 14.847 1.00 88.38 72 SER A CA 1
ATOM 521 C C . SER A 1 72 ? -5.985 10.377 14.535 1.00 88.38 72 SER A C 1
ATOM 523 O O . SER A 1 72 ? -7.005 10.054 15.132 1.00 88.38 72 SER A O 1
ATOM 525 N N . THR A 1 73 ? -5.977 11.342 13.611 1.00 91.12 73 THR A N 1
ATOM 526 C CA . THR A 1 73 ? -7.180 12.063 13.163 1.00 91.12 73 THR A CA 1
ATOM 527 C C . THR A 1 73 ? -8.056 11.258 12.204 1.00 91.12 73 THR A C 1
ATOM 529 O O . THR A 1 73 ? -9.253 11.507 12.136 1.00 91.12 73 THR A O 1
ATOM 532 N N . PHE A 1 74 ? -7.480 10.284 11.498 1.00 92.94 74 PHE A N 1
ATOM 533 C CA . PHE A 1 74 ? -8.176 9.353 10.606 1.00 92.94 74 PHE A CA 1
ATOM 534 C C . PHE A 1 74 ? -7.666 7.949 10.933 1.00 92.94 74 PHE A C 1
ATOM 536 O O . PHE A 1 74 ? -6.896 7.399 10.156 1.00 92.94 74 PHE A O 1
ATOM 543 N N . PRO A 1 75 ? -7.960 7.402 12.123 1.00 89.38 75 PRO A N 1
ATOM 544 C CA . PRO A 1 75 ? -7.189 6.295 12.675 1.00 89.38 75 PRO A CA 1
ATOM 545 C C . PRO A 1 75 ? -7.430 4.962 11.970 1.00 89.38 75 PRO A C 1
ATOM 547 O O . PRO A 1 75 ? -6.663 4.033 12.208 1.00 89.38 75 PRO A O 1
ATOM 550 N N . TYR A 1 76 ? -8.460 4.842 11.133 1.00 88.38 76 TYR A N 1
ATOM 551 C CA . TYR A 1 76 ? -8.861 3.576 10.532 1.00 88.38 76 TYR A CA 1
ATOM 552 C C . TYR A 1 76 ? -8.420 3.492 9.079 1.00 88.38 76 TYR A C 1
ATOM 554 O O . TYR A 1 76 ? -8.577 4.442 8.325 1.00 88.38 76 TYR A O 1
ATOM 562 N N . LEU A 1 77 ? -7.915 2.339 8.659 1.00 88.94 77 LEU A N 1
ATOM 563 C CA . LEU A 1 77 ? -7.737 2.046 7.241 1.00 88.94 77 LEU A CA 1
ATOM 564 C C . LEU A 1 77 ? -9.124 1.909 6.600 1.00 88.94 77 LEU A C 1
ATOM 566 O O . LEU A 1 77 ? -9.979 1.241 7.176 1.00 88.94 77 LEU A O 1
ATOM 570 N N . GLU A 1 78 ? -9.383 2.527 5.451 1.00 91.44 78 GLU A N 1
ATOM 571 C CA . GLU A 1 78 ? -10.698 2.425 4.807 1.00 91.44 78 GLU A CA 1
ATOM 572 C C . GLU A 1 78 ? -10.961 0.989 4.310 1.00 91.44 78 GLU A C 1
ATOM 574 O O . GLU A 1 78 ? -10.111 0.359 3.688 1.00 91.44 78 GLU A O 1
ATOM 579 N N . GLY A 1 79 ? -12.159 0.454 4.542 1.00 88.25 79 GLY A N 1
ATOM 580 C CA . GLY A 1 79 ? -12.557 -0.904 4.150 1.00 88.25 79 GLY A CA 1
ATOM 581 C C . GLY A 1 79 ? -12.819 -1.098 2.653 1.00 88.25 79 GLY A C 1
ATOM 582 O O . GLY A 1 79 ? -13.204 -2.189 2.238 1.00 88.25 79 GLY A O 1
ATOM 583 N N . LYS A 1 80 ? -12.626 -0.065 1.827 1.00 89.44 80 LYS A N 1
ATOM 584 C CA . LYS A 1 80 ? -12.893 -0.102 0.386 1.00 89.44 80 LYS A CA 1
ATOM 585 C C . LYS A 1 80 ? -11.749 -0.763 -0.384 1.00 89.44 80 LYS A C 1
ATOM 587 O O . LYS A 1 80 ? -10.583 -0.418 -0.207 1.00 89.44 80 LYS A O 1
ATOM 592 N N . ASN A 1 81 ? -12.083 -1.682 -1.290 1.00 87.88 81 ASN A N 1
ATOM 593 C CA . ASN A 1 81 ? -11.103 -2.303 -2.177 1.00 87.88 81 ASN A CA 1
ATOM 594 C C . ASN A 1 81 ? -10.853 -1.415 -3.409 1.00 87.88 81 ASN A C 1
ATOM 596 O O . ASN A 1 81 ? -11.715 -1.299 -4.280 1.00 87.88 81 ASN A O 1
ATOM 600 N N . TYR A 1 82 ? -9.683 -0.776 -3.464 1.00 88.38 82 TYR A N 1
ATOM 601 C CA . TYR A 1 82 ? -9.278 0.088 -4.578 1.00 88.38 82 TYR A CA 1
ATOM 602 C C . TYR A 1 82 ? -8.478 -0.634 -5.664 1.00 88.38 82 TYR A C 1
ATOM 604 O O . TYR A 1 82 ? -8.442 -0.158 -6.794 1.00 88.38 82 TYR A O 1
ATOM 612 N N . SER A 1 83 ? -7.838 -1.754 -5.327 1.00 86.25 83 SER A N 1
ATOM 613 C CA . SER A 1 83 ? -6.848 -2.429 -6.175 1.00 86.25 83 SER A CA 1
ATOM 614 C C . SER A 1 83 ? -7.192 -3.913 -6.294 1.00 86.25 83 SER A C 1
ATOM 616 O O . SER A 1 83 ? -6.401 -4.768 -5.916 1.00 86.25 83 SER A O 1
ATOM 618 N N . GLY A 1 84 ? -8.403 -4.223 -6.769 1.00 76.62 84 GLY A N 1
ATOM 619 C CA . GLY A 1 84 ? -9.012 -5.553 -6.628 1.00 76.62 84 GLY A CA 1
ATOM 620 C C . GLY A 1 84 ? -8.243 -6.730 -7.234 1.00 76.62 84 GLY A C 1
ATOM 621 O O . GLY A 1 84 ? -8.425 -7.857 -6.784 1.00 76.62 84 GLY A O 1
ATOM 622 N N . GLU A 1 85 ? -7.369 -6.474 -8.205 1.00 79.31 85 GLU A N 1
ATOM 623 C CA . GLU A 1 85 ? -6.533 -7.487 -8.864 1.00 79.31 85 GLU A CA 1
ATOM 624 C C . GLU A 1 85 ? -5.133 -7.618 -8.238 1.00 79.31 85 GLU A C 1
ATOM 626 O O . GLU A 1 85 ? -4.370 -8.520 -8.584 1.00 79.31 85 GLU A O 1
ATOM 631 N N . ILE A 1 86 ? -4.786 -6.731 -7.304 1.00 82.44 86 ILE A N 1
ATOM 632 C CA . ILE A 1 86 ? -3.460 -6.633 -6.696 1.00 82.44 86 ILE A CA 1
ATOM 633 C C . ILE A 1 86 ? -3.545 -7.116 -5.250 1.00 82.44 86 ILE A C 1
ATOM 635 O O . ILE A 1 86 ? -4.481 -6.794 -4.518 1.00 82.44 86 ILE A O 1
ATOM 639 N N . ARG A 1 87 ? -2.538 -7.878 -4.812 1.00 80.12 87 ARG A N 1
ATOM 640 C CA . ARG A 1 87 ? -2.458 -8.385 -3.438 1.00 80.12 87 ARG A CA 1
ATOM 641 C C . ARG A 1 87 ? -2.016 -7.289 -2.464 1.00 80.12 87 ARG A C 1
ATOM 643 O O . ARG A 1 87 ? -0.864 -7.263 -2.035 1.00 80.12 87 ARG A O 1
ATOM 650 N N . VAL A 1 88 ? -2.930 -6.376 -2.140 1.00 82.75 88 VAL A N 1
ATOM 651 C CA . VAL A 1 88 ? -2.758 -5.328 -1.122 1.00 82.75 88 VAL A CA 1
ATOM 652 C C . VAL A 1 88 ? -3.969 -5.237 -0.181 1.00 82.75 88 VAL A C 1
ATOM 654 O O . VAL A 1 88 ? -5.085 -5.550 -0.599 1.00 82.75 88 VAL A O 1
ATOM 657 N N . PRO A 1 89 ? -3.792 -4.775 1.071 1.00 80.81 89 PRO A N 1
ATOM 658 C CA . PRO A 1 89 ? -4.908 -4.562 1.989 1.00 80.81 89 PRO A CA 1
ATOM 659 C C . PRO A 1 89 ? -5.980 -3.614 1.429 1.00 80.81 89 PRO A C 1
ATOM 661 O O . PRO A 1 89 ? -5.681 -2.715 0.638 1.00 80.81 89 PRO A O 1
ATOM 664 N N . SER A 1 90 ? -7.222 -3.746 1.909 1.00 85.69 90 SER A N 1
ATOM 665 C CA . SER A 1 90 ? -8.263 -2.735 1.670 1.00 85.69 90 SER A CA 1
ATOM 666 C C . SER A 1 90 ? -7.784 -1.345 2.098 1.00 85.69 90 SER A C 1
ATOM 668 O O . SER A 1 90 ? -6.929 -1.210 2.971 1.00 85.69 90 SER A O 1
ATOM 670 N N . GLY A 1 91 ? -8.292 -0.302 1.449 1.00 88.12 91 GLY A N 1
ATOM 671 C CA . GLY A 1 91 ? -7.846 1.072 1.671 1.00 88.12 91 GLY A CA 1
ATOM 672 C C . GLY A 1 91 ? -6.540 1.413 0.953 1.00 88.12 91 GLY A C 1
ATOM 673 O O . GLY A 1 91 ? -6.198 2.587 0.872 1.00 88.12 91 GLY A O 1
ATOM 674 N N . VAL A 1 92 ? -5.830 0.441 0.369 1.00 89.50 92 VAL A N 1
ATOM 675 C CA . VAL A 1 92 ? -4.622 0.693 -0.428 1.00 89.50 92 VAL A CA 1
ATOM 676 C C . VAL A 1 92 ? -4.963 0.760 -1.918 1.00 89.50 92 VAL A C 1
ATOM 678 O O . VAL A 1 92 ? -5.440 -0.201 -2.530 1.00 89.50 92 VAL A O 1
ATOM 681 N N . ARG A 1 93 ? -4.684 1.913 -2.523 1.00 92.69 93 ARG A N 1
ATOM 682 C CA . ARG A 1 93 ? -4.721 2.142 -3.966 1.00 92.69 93 ARG A CA 1
ATOM 683 C C . ARG A 1 93 ? -3.309 2.051 -4.531 1.00 92.69 93 ARG A C 1
ATOM 685 O O . ARG A 1 93 ? -2.408 2.753 -4.073 1.00 92.69 93 ARG A O 1
ATOM 692 N N . VAL A 1 94 ? -3.139 1.227 -5.554 1.00 92.62 94 VAL A N 1
ATOM 693 C CA . VAL A 1 94 ? -1.897 1.123 -6.318 1.00 92.62 94 VAL A CA 1
ATOM 694 C C . VAL A 1 94 ? -2.131 1.727 -7.697 1.00 92.62 94 VAL A C 1
ATOM 696 O O . VAL A 1 94 ? -2.923 1.215 -8.482 1.00 92.62 94 VAL A O 1
ATOM 699 N N . GLY A 1 95 ? -1.458 2.838 -7.974 1.00 93.81 95 GLY A N 1
ATOM 700 C CA . GLY A 1 95 ? -1.356 3.433 -9.299 1.00 93.81 95 GLY A CA 1
ATOM 701 C C . GLY A 1 95 ? -0.055 2.998 -9.961 1.00 93.81 95 GLY A C 1
ATOM 702 O O . GLY A 1 95 ? 1.022 3.208 -9.405 1.00 93.81 95 GLY A O 1
ATOM 703 N N . MET A 1 96 ? -0.159 2.408 -11.143 1.00 93.31 96 MET A N 1
ATOM 704 C CA . MET A 1 96 ? 0.970 2.029 -11.988 1.00 93.31 96 MET A CA 1
ATOM 705 C C . MET A 1 96 ? 0.686 2.482 -13.418 1.00 93.31 96 MET A C 1
ATOM 707 O O . MET A 1 96 ? -0.464 2.455 -13.859 1.00 93.31 96 MET A O 1
ATOM 711 N N . ASP A 1 97 ? 1.719 2.911 -14.129 1.00 92.44 97 ASP A N 1
ATOM 712 C CA . ASP A 1 97 ? 1.651 3.255 -15.554 1.00 92.44 97 ASP A CA 1
ATOM 713 C C . ASP A 1 97 ? 1.817 2.032 -16.474 1.00 92.44 97 ASP A C 1
ATOM 715 O O . ASP A 1 97 ? 1.582 2.132 -17.678 1.00 92.44 97 ASP A O 1
ATOM 719 N N . SER A 1 98 ? 2.167 0.870 -15.911 1.00 92.12 98 SER A N 1
ATOM 720 C CA . SER A 1 98 ? 2.404 -0.365 -16.655 1.00 92.12 98 SER A CA 1
ATOM 721 C C . SER A 1 98 ? 1.975 -1.621 -15.887 1.00 92.12 98 SER A C 1
ATOM 723 O O . SER A 1 98 ? 2.273 -1.739 -14.696 1.00 92.12 98 SER A O 1
ATOM 725 N N . PRO A 1 99 ? 1.356 -2.612 -16.562 1.00 90.31 99 PRO A N 1
ATOM 726 C CA . PRO A 1 99 ? 1.015 -3.904 -15.962 1.00 90.31 99 PRO A CA 1
ATOM 727 C C . PRO A 1 99 ? 2.243 -4.788 -15.684 1.00 90.31 99 PRO A C 1
ATOM 729 O O . PRO A 1 99 ? 2.122 -5.814 -15.018 1.00 90.31 99 PRO A O 1
ATOM 732 N N . SER A 1 100 ? 3.428 -4.416 -16.182 1.00 92.25 100 SER A N 1
ATOM 733 C CA . SER A 1 100 ? 4.688 -5.116 -15.891 1.00 92.25 100 SER A CA 1
ATOM 734 C C . SER A 1 100 ? 5.174 -4.896 -14.453 1.00 92.25 100 SER A C 1
ATOM 736 O O . SER A 1 100 ? 6.107 -5.569 -14.010 1.00 92.25 100 SER A O 1
ATOM 738 N N . VAL A 1 101 ? 4.563 -3.966 -13.712 1.00 91.94 101 VAL A N 1
ATOM 739 C CA . VAL A 1 101 ? 4.874 -3.699 -12.306 1.00 91.94 101 VAL A CA 1
ATOM 740 C C . VAL A 1 101 ? 3.972 -4.542 -11.407 1.00 91.94 101 VAL A C 1
ATOM 742 O O . VAL A 1 101 ? 2.753 -4.397 -11.407 1.00 91.94 101 VAL A O 1
ATOM 745 N N . HIS A 1 102 ? 4.572 -5.405 -10.590 1.00 90.44 102 HIS A N 1
ATOM 746 C CA . HIS A 1 102 ? 3.857 -6.228 -9.619 1.00 90.44 102 HIS A CA 1
ATOM 747 C C . HIS A 1 102 ? 4.082 -5.707 -8.204 1.00 90.44 102 HIS A C 1
ATOM 749 O O . HIS A 1 102 ? 5.225 -5.606 -7.763 1.00 90.44 102 HIS A O 1
ATOM 755 N N . VAL A 1 103 ? 3.003 -5.442 -7.471 1.00 88.56 103 VAL A N 1
ATOM 756 C CA . VAL A 1 103 ? 3.048 -5.039 -6.060 1.00 88.56 103 VAL A CA 1
ATOM 757 C C . VAL A 1 103 ? 2.497 -6.160 -5.193 1.00 88.56 103 VAL A C 1
ATOM 759 O O . VAL A 1 103 ? 1.398 -6.657 -5.434 1.00 88.56 103 VAL A O 1
ATOM 762 N N . ASN A 1 104 ? 3.248 -6.519 -4.159 1.00 85.44 104 ASN A N 1
ATOM 763 C CA . ASN A 1 104 ? 2.814 -7.443 -3.125 1.00 85.44 104 ASN A CA 1
ATOM 764 C C . ASN A 1 104 ? 2.954 -6.763 -1.763 1.00 85.44 104 ASN A C 1
ATOM 766 O O . ASN A 1 104 ? 4.062 -6.442 -1.339 1.00 85.44 104 ASN A O 1
ATOM 770 N N . ILE A 1 105 ? 1.838 -6.545 -1.073 1.00 78.38 105 ILE A N 1
ATOM 771 C CA . ILE A 1 105 ? 1.824 -6.094 0.319 1.00 78.38 105 ILE A CA 1
ATOM 772 C C . ILE A 1 105 ? 1.079 -7.175 1.088 1.00 78.38 105 ILE A C 1
ATOM 774 O O . ILE A 1 105 ? -0.151 -7.191 1.155 1.00 78.38 105 ILE A O 1
ATOM 778 N N . SER A 1 106 ? 1.854 -8.130 1.593 1.00 66.81 106 SER A N 1
ATOM 779 C CA . SER A 1 106 ? 1.334 -9.302 2.277 1.00 66.81 106 SER A CA 1
ATOM 780 C C . SER A 1 106 ? 0.891 -8.990 3.708 1.00 66.81 106 SER A C 1
ATOM 782 O O . SER A 1 106 ? 0.975 -7.872 4.223 1.00 66.81 106 SER A O 1
ATOM 784 N N . LEU A 1 107 ? 0.297 -10.019 4.298 1.00 59.38 107 LEU A N 1
ATOM 785 C CA . LEU A 1 107 ? -0.695 -9.955 5.348 1.00 59.38 107 LEU A CA 1
ATOM 786 C C . LEU A 1 107 ? -0.247 -9.259 6.640 1.00 59.38 107 LEU A C 1
ATOM 788 O O . LEU A 1 107 ? 0.789 -9.534 7.238 1.00 59.38 107 LEU A O 1
ATOM 792 N N . LEU A 1 108 ? -1.181 -8.436 7.091 1.00 52.72 108 LEU A N 1
ATOM 793 C CA . LEU A 1 108 ? -1.339 -7.801 8.385 1.00 52.72 108 LEU A CA 1
ATOM 794 C C . LEU A 1 108 ? -1.225 -8.759 9.581 1.00 52.72 108 LEU A C 1
ATOM 796 O O . LEU A 1 108 ? -2.130 -9.558 9.814 1.00 52.72 108 LEU A O 1
ATOM 800 N N . GLU A 1 109 ? -0.250 -8.542 10.461 1.00 45.69 109 GLU A N 1
ATOM 801 C CA . GLU A 1 109 ? -0.474 -8.797 11.888 1.00 45.69 109 GLU A CA 1
ATOM 802 C C . GLU A 1 109 ? -0.855 -7.464 12.543 1.00 45.69 109 GLU A C 1
ATOM 804 O O . GLU A 1 109 ? -0.007 -6.645 12.905 1.00 45.69 109 GLU A O 1
ATOM 809 N N . THR A 1 110 ? -2.157 -7.191 12.653 1.00 49.66 110 THR A N 1
ATOM 810 C CA . THR A 1 110 ? -2.645 -6.029 13.408 1.00 49.66 110 THR A CA 1
ATOM 811 C C . THR A 1 110 ? -3.226 -6.472 14.741 1.00 49.66 110 THR A C 1
ATOM 813 O O . THR A 1 110 ? -4.276 -7.100 14.824 1.00 49.66 110 THR A O 1
ATOM 816 N N . ARG A 1 111 ? -2.541 -6.085 15.823 1.00 41.91 111 ARG A N 1
ATOM 817 C CA . ARG A 1 111 ? -3.144 -5.986 17.153 1.00 41.91 111 ARG A CA 1
ATOM 818 C C . ARG A 1 111 ? -3.982 -4.709 17.202 1.00 41.91 111 ARG A C 1
ATOM 820 O O . ARG A 1 111 ? -3.431 -3.628 17.380 1.00 41.91 111 ARG A O 1
ATOM 827 N N . GLY A 1 112 ? -5.296 -4.837 17.067 1.00 40.41 112 GLY A N 1
ATOM 828 C CA . GLY A 1 112 ? -6.257 -3.800 17.437 1.00 40.41 112 GLY A CA 1
ATOM 829 C C . GLY A 1 112 ? -7.149 -4.329 18.553 1.00 40.41 112 GLY A C 1
ATOM 830 O O . GLY A 1 112 ? -7.851 -5.315 18.351 1.00 40.41 112 GLY A O 1
ATOM 831 N N . LYS A 1 113 ? -7.100 -3.708 19.737 1.00 40.53 113 LYS A N 1
ATOM 832 C CA . LYS A 1 113 ? -8.052 -3.947 20.829 1.00 40.53 113 LYS A CA 1
ATOM 833 C C . LYS A 1 113 ? -8.870 -2.663 21.010 1.00 40.53 113 LYS A C 1
ATOM 835 O O . LYS A 1 113 ? -8.288 -1.642 21.348 1.00 40.53 113 LYS A O 1
ATOM 840 N N . TYR A 1 114 ? -10.164 -2.774 20.706 1.00 49.56 114 TYR A N 1
ATOM 841 C CA . TYR A 1 114 ? -11.342 -1.971 21.073 1.00 49.56 114 TYR A CA 1
ATOM 842 C C . TYR A 1 114 ? -11.163 -0.498 21.485 1.00 49.56 114 TYR A C 1
ATOM 844 O O . TYR A 1 114 ? -10.510 -0.203 22.484 1.00 49.56 114 TYR A O 1
ATOM 852 N N . ILE A 1 115 ? -11.902 0.394 20.810 1.00 50.25 115 ILE A N 1
ATOM 853 C CA . ILE A 1 115 ? -12.336 1.687 21.376 1.00 50.25 115 ILE A CA 1
ATOM 854 C C . ILE A 1 115 ? -13.865 1.710 21.613 1.00 50.25 115 ILE A C 1
ATOM 856 O O . ILE A 1 115 ? -14.293 2.313 22.590 1.00 50.25 115 ILE A O 1
ATOM 860 N N . ASP A 1 116 ? -14.672 0.947 20.854 1.00 46.69 116 ASP A N 1
ATOM 861 C CA . ASP A 1 116 ? -16.134 1.172 20.802 1.00 46.69 116 ASP A CA 1
ATOM 862 C C . ASP A 1 116 ? -17.038 0.077 21.413 1.00 46.69 116 ASP A C 1
ATOM 864 O O . ASP A 1 116 ? -18.247 0.105 21.226 1.00 46.69 116 ASP A O 1
ATOM 868 N N . GLY A 1 117 ? -16.507 -0.881 22.180 1.00 51.47 117 GLY A N 1
ATOM 869 C CA . GLY A 1 117 ? -17.335 -1.812 22.976 1.00 51.47 117 GLY A CA 1
ATOM 870 C C . GLY A 1 117 ? -18.102 -2.909 22.213 1.00 51.47 117 GLY A C 1
ATOM 871 O O . GLY A 1 117 ? -18.463 -3.902 22.838 1.00 51.47 117 GLY A O 1
ATOM 872 N N . ASP A 1 118 ? -18.272 -2.795 20.895 1.00 55.06 118 ASP A N 1
ATOM 873 C CA . ASP A 1 118 ? -18.766 -3.871 20.025 1.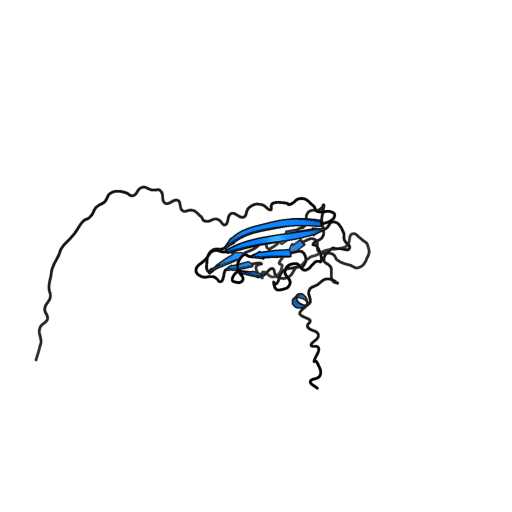00 55.06 118 ASP A CA 1
ATOM 874 C C . ASP A 1 118 ? -17.603 -4.757 19.546 1.00 55.06 118 ASP A C 1
ATOM 876 O O . ASP A 1 118 ? -16.528 -4.253 19.220 1.00 55.06 118 ASP A O 1
ATOM 880 N N . ASP A 1 119 ? -17.813 -6.075 19.450 1.00 59.88 119 ASP A N 1
ATOM 881 C CA . ASP A 1 119 ? -16.840 -7.125 19.060 1.00 59.88 119 ASP A CA 1
ATOM 882 C C . ASP A 1 119 ? -16.244 -7.021 17.637 1.00 59.88 119 ASP A C 1
ATOM 884 O O . ASP A 1 119 ? -15.675 -7.971 17.094 1.00 59.88 119 ASP A O 1
ATOM 888 N N . ASN A 1 120 ? -16.329 -5.848 17.018 1.00 62.50 120 ASN A N 1
ATOM 889 C CA . ASN A 1 120 ? -15.825 -5.562 15.688 1.00 62.50 120 ASN A CA 1
ATOM 890 C C . ASN A 1 120 ? -14.436 -4.921 15.766 1.00 62.50 120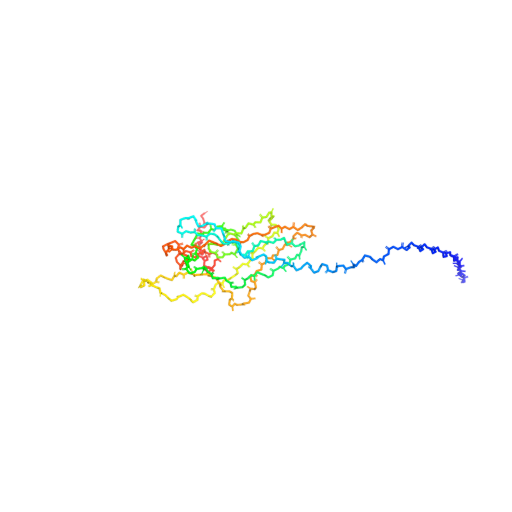 ASN A C 1
ATOM 892 O O . ASN A 1 120 ? -14.281 -3.769 16.169 1.00 62.50 120 ASN A O 1
ATOM 896 N N . TRP A 1 121 ? -13.403 -5.639 15.321 1.00 70.62 121 TRP A N 1
ATOM 897 C CA . TRP A 1 121 ? -12.073 -5.049 15.182 1.00 70.62 121 TRP A CA 1
ATOM 898 C C . TRP A 1 121 ? -11.980 -4.177 13.918 1.00 70.62 121 TRP A C 1
ATOM 900 O O . TRP A 1 121 ? -12.656 -4.420 12.910 1.00 70.62 121 TRP A O 1
ATOM 910 N N . ARG A 1 122 ? -11.124 -3.149 13.983 1.00 77.31 122 ARG A N 1
ATOM 911 C CA . ARG A 1 122 ? -10.796 -2.249 12.868 1.00 77.31 122 ARG A CA 1
ATOM 912 C C . ARG A 1 122 ? -9.284 -2.120 12.714 1.00 77.31 122 ARG A C 1
ATOM 914 O O . ARG A 1 122 ? -8.576 -1.921 13.702 1.00 77.31 122 ARG A O 1
ATOM 921 N N . ALA A 1 123 ? -8.786 -2.243 11.488 1.00 80.00 123 ALA A N 1
ATOM 922 C CA . ALA A 1 123 ? -7.382 -2.010 11.188 1.00 80.00 123 ALA A CA 1
ATOM 923 C C . ALA A 1 123 ? -7.081 -0.518 11.234 1.00 80.00 123 ALA A C 1
ATOM 925 O O . ALA A 1 123 ? -7.824 0.304 10.702 1.00 80.00 123 ALA A O 1
ATOM 926 N N . THR A 1 124 ? -5.939 -0.182 11.818 1.00 84.56 124 THR A N 1
ATOM 927 C CA . THR A 1 124 ? -5.447 1.195 11.900 1.00 84.56 124 THR A CA 1
ATOM 928 C C . THR A 1 124 ? -4.220 1.430 11.017 1.00 84.56 124 THR A C 1
ATOM 930 O O . THR A 1 124 ? -3.584 2.477 11.067 1.00 84.56 124 THR A O 1
ATOM 933 N N . GLY A 1 125 ? -3.855 0.446 10.200 1.00 82.44 125 GLY A N 1
ATOM 934 C CA . GLY A 1 125 ? -2.660 0.443 9.369 1.00 82.44 125 GLY A CA 1
ATOM 935 C C . GLY A 1 125 ? -2.257 -0.985 9.032 1.00 82.44 125 GLY A C 1
ATOM 936 O O . GLY A 1 125 ? -3.076 -1.894 9.175 1.00 82.44 125 GLY A O 1
ATOM 937 N N . TRP A 1 126 ? -0.998 -1.188 8.634 1.00 78.88 126 TRP A N 1
ATOM 938 C CA . TRP A 1 126 ? -0.437 -2.520 8.438 1.00 78.88 126 TRP A CA 1
ATOM 939 C C . TRP A 1 126 ? 0.930 -2.738 9.055 1.00 78.88 126 TRP A C 1
ATOM 941 O O . TRP A 1 126 ? 1.699 -1.808 9.292 1.00 78.88 126 TRP A O 1
ATOM 951 N N . ARG A 1 127 ? 1.225 -4.014 9.305 1.00 73.81 127 ARG A N 1
ATOM 952 C CA . ARG A 1 127 ? 2.537 -4.506 9.698 1.00 73.81 127 ARG A CA 1
ATOM 953 C C . ARG A 1 127 ? 2.726 -5.907 9.128 1.00 73.81 127 ARG A C 1
ATOM 955 O O . ARG A 1 127 ? 1.927 -6.788 9.431 1.00 73.81 127 ARG A O 1
ATOM 962 N N . ASP A 1 128 ? 3.787 -6.087 8.357 1.00 65.50 128 ASP A N 1
ATOM 963 C CA . ASP A 1 128 ? 4.286 -7.400 7.956 1.00 65.50 128 ASP A CA 1
ATOM 964 C C . ASP A 1 128 ? 5.023 -8.032 9.153 1.00 65.50 128 ASP A C 1
ATOM 966 O O . ASP A 1 128 ? 5.995 -7.468 9.674 1.00 65.50 128 ASP A O 1
ATOM 970 N N . ALA A 1 129 ? 4.506 -9.161 9.640 1.00 55.41 129 ALA A N 1
ATOM 971 C CA . ALA A 1 129 ? 5.062 -9.905 10.772 1.00 55.41 129 ALA A CA 1
ATOM 972 C C . ALA A 1 129 ? 5.871 -11.143 10.364 1.00 55.41 129 ALA A C 1
ATOM 974 O O . ALA A 1 129 ? 6.583 -11.697 11.203 1.00 55.41 129 ALA A O 1
ATOM 975 N N . LEU A 1 130 ? 5.778 -11.577 9.103 1.00 54.84 130 LEU A N 1
ATOM 976 C CA . LEU A 1 130 ? 6.281 -12.880 8.649 1.00 54.84 130 LEU A CA 1
ATOM 977 C C . LEU A 1 130 ? 7.464 -12.783 7.679 1.00 54.84 130 LEU A C 1
ATOM 979 O O . LEU A 1 130 ? 7.911 -13.804 7.165 1.00 54.84 130 LEU A O 1
ATOM 983 N N . ALA A 1 131 ? 8.019 -11.585 7.479 1.00 48.25 131 ALA A N 1
ATOM 984 C CA . ALA A 1 131 ? 9.162 -11.342 6.597 1.00 48.25 131 ALA A CA 1
ATOM 985 C C . ALA A 1 131 ? 8.892 -11.647 5.113 1.00 48.25 131 ALA A C 1
ATOM 987 O O . ALA A 1 131 ? 9.835 -11.676 4.317 1.00 48.25 131 ALA A O 1
ATOM 988 N N . GLU A 1 132 ? 7.624 -11.798 4.718 1.00 54.75 132 GLU A N 1
ATOM 989 C CA . GLU A 1 132 ? 7.229 -11.645 3.323 1.00 54.75 132 GLU A CA 1
ATOM 990 C C . GLU A 1 132 ? 7.338 -10.159 3.000 1.00 54.75 132 GLU A C 1
ATOM 992 O O . GLU A 1 132 ? 6.405 -9.391 3.204 1.00 54.75 132 GLU A O 1
ATOM 997 N N . ILE A 1 133 ? 8.528 -9.748 2.562 1.00 60.56 133 ILE A N 1
ATOM 998 C CA . ILE A 1 133 ? 8.857 -8.351 2.302 1.00 60.56 133 ILE A CA 1
ATOM 999 C C . ILE A 1 133 ? 7.789 -7.781 1.368 1.00 60.56 133 ILE A C 1
ATOM 1001 O O . ILE A 1 133 ? 7.752 -8.129 0.183 1.00 60.56 133 ILE A O 1
ATOM 1005 N N . ALA A 1 134 ? 6.943 -6.895 1.912 1.00 79.62 134 ALA A N 1
ATOM 1006 C CA . ALA A 1 134 ? 6.118 -6.015 1.103 1.00 79.62 134 ALA A CA 1
ATOM 1007 C C . ALA A 1 134 ? 7.046 -5.412 0.051 1.00 79.62 134 ALA A C 1
ATOM 1009 O O . ALA A 1 134 ? 8.068 -4.819 0.394 1.00 79.62 134 ALA A O 1
ATOM 1010 N N . SER A 1 135 ? 6.776 -5.666 -1.216 1.00 87.88 135 SER A N 1
ATOM 1011 C CA . SER A 1 135 ? 7.731 -5.423 -2.287 1.00 87.88 135 SER A CA 1
ATOM 1012 C C . SER A 1 135 ? 7.012 -5.059 -3.562 1.00 87.88 135 SER A C 1
ATOM 1014 O O . SER A 1 135 ? 5.833 -5.352 -3.771 1.00 87.88 135 SER A O 1
ATOM 1016 N N . VAL A 1 136 ? 7.763 -4.398 -4.421 1.00 91.94 136 VAL A N 1
ATOM 1017 C CA . VAL A 1 136 ? 7.362 -4.128 -5.785 1.00 91.94 136 VAL A CA 1
ATOM 1018 C C . VAL A 1 136 ? 8.452 -4.620 -6.720 1.00 91.94 136 VAL A C 1
ATOM 1020 O O . VAL A 1 136 ? 9.637 -4.476 -6.430 1.00 91.94 136 VAL A O 1
ATOM 1023 N N . THR A 1 137 ? 8.054 -5.233 -7.826 1.00 93.62 137 THR A N 1
ATOM 1024 C CA . THR A 1 137 ? 8.967 -5.695 -8.870 1.00 93.62 137 THR A CA 1
ATOM 1025 C C . THR A 1 137 ? 8.549 -5.105 -10.201 1.00 93.62 137 THR A C 1
ATOM 1027 O O . THR A 1 137 ? 7.391 -5.241 -10.591 1.00 93.62 137 THR A O 1
ATOM 1030 N N . ASN A 1 138 ? 9.483 -4.470 -10.901 1.00 96.44 138 ASN A N 1
ATOM 1031 C CA . ASN A 1 138 ? 9.311 -4.113 -12.300 1.00 96.44 138 ASN A CA 1
ATOM 1032 C C . ASN A 1 138 ? 9.864 -5.246 -13.173 1.00 96.44 138 ASN A C 1
ATOM 1034 O O . ASN A 1 138 ? 11.076 -5.431 -13.255 1.00 96.44 138 ASN A O 1
ATOM 1038 N N . TRP A 1 139 ? 8.982 -6.001 -13.827 1.00 95.44 139 TRP A N 1
ATOM 1039 C CA . TRP A 1 139 ? 9.371 -7.091 -14.726 1.00 95.44 139 TRP A CA 1
ATOM 1040 C C . TRP A 1 139 ? 9.722 -6.624 -16.144 1.00 95.44 139 TRP A C 1
ATOM 1042 O O . TRP A 1 139 ? 10.129 -7.444 -16.966 1.00 95.44 139 TRP A O 1
ATOM 1052 N N . ASP A 1 140 ? 9.582 -5.331 -16.448 1.00 95.81 140 ASP A N 1
ATOM 1053 C CA . ASP A 1 140 ? 10.046 -4.760 -17.709 1.00 95.81 140 ASP A CA 1
ATOM 1054 C C . ASP A 1 140 ? 11.585 -4.689 -17.708 1.00 95.81 140 ASP A C 1
ATOM 1056 O O . ASP A 1 140 ? 12.168 -4.073 -16.812 1.00 95.81 140 ASP A O 1
ATOM 1060 N N . PRO A 1 141 ? 12.281 -5.320 -18.669 1.00 96.12 141 PRO A N 1
ATOM 1061 C CA . PRO A 1 141 ? 13.739 -5.301 -18.719 1.00 96.12 141 PRO A CA 1
ATOM 1062 C C . PRO A 1 141 ? 14.309 -4.087 -19.465 1.00 96.12 141 PRO A C 1
ATOM 1064 O O . PRO A 1 141 ? 15.529 -3.932 -19.516 1.00 96.12 141 PRO A O 1
ATOM 1067 N N . PHE A 1 142 ? 13.464 -3.224 -20.031 1.00 96.75 142 PHE A N 1
ATOM 1068 C CA . PHE A 1 142 ? 13.884 -2.112 -20.883 1.00 96.75 142 PHE A CA 1
ATOM 1069 C C . PHE A 1 142 ? 13.515 -0.744 -20.316 1.00 96.75 142 PHE A C 1
ATOM 1071 O O . PHE A 1 142 ? 14.305 0.194 -20.445 1.00 96.75 142 PHE A O 1
ATOM 1078 N N . PHE A 1 143 ? 12.342 -0.617 -19.693 1.00 96.81 143 PHE A N 1
ATOM 1079 C CA . PHE A 1 143 ? 11.804 0.678 -19.283 1.00 96.81 143 PHE A CA 1
ATOM 1080 C C . PHE A 1 143 ? 11.587 0.785 -17.777 1.00 96.81 143 PHE A C 1
ATOM 1082 O O . PHE A 1 143 ? 11.199 -0.169 -17.097 1.00 96.81 143 PHE A O 1
ATOM 1089 N N . SER A 1 144 ? 11.849 1.986 -17.264 1.00 96.69 144 SER A N 1
ATOM 1090 C CA . SER A 1 144 ? 11.440 2.361 -15.918 1.00 96.69 144 SER A CA 1
ATOM 1091 C C . SER A 1 144 ? 9.954 2.695 -15.901 1.00 96.69 144 SER A C 1
ATOM 1093 O O . SER A 1 144 ? 9.458 3.303 -16.847 1.00 96.69 144 SER A O 1
ATOM 1095 N N . HIS A 1 145 ? 9.283 2.360 -14.803 1.00 96.25 145 HIS A N 1
ATOM 1096 C CA . HIS A 1 145 ? 7.842 2.564 -14.630 1.00 96.25 145 HIS A CA 1
ATOM 1097 C C . HIS A 1 145 ? 7.550 3.286 -13.319 1.00 96.25 145 HIS A C 1
ATOM 1099 O O . HIS A 1 145 ? 8.255 3.091 -12.320 1.00 96.25 145 HIS A O 1
ATOM 1105 N N . MET A 1 146 ? 6.531 4.138 -13.320 1.00 95.12 146 MET A N 1
ATOM 1106 C CA . MET A 1 146 ? 6.115 4.892 -12.145 1.00 95.12 146 MET A CA 1
ATOM 1107 C C . MET A 1 146 ? 5.159 4.077 -11.279 1.00 95.12 146 MET A C 1
ATOM 1109 O O . MET A 1 146 ? 4.101 3.624 -11.714 1.00 95.12 146 MET A O 1
ATOM 1113 N N . LEU A 1 147 ? 5.502 3.977 -9.999 1.00 94.75 147 LEU A N 1
ATOM 1114 C CA . LEU A 1 147 ? 4.651 3.417 -8.962 1.00 94.75 147 LEU A CA 1
ATOM 1115 C C . LEU A 1 147 ? 4.169 4.526 -8.033 1.00 94.75 147 LEU A C 1
ATOM 1117 O O . LEU A 1 147 ? 4.968 5.295 -7.495 1.00 94.75 147 LEU A O 1
ATOM 1121 N N . THR A 1 148 ? 2.867 4.541 -7.764 1.00 95.19 148 THR A N 1
ATOM 1122 C CA . THR A 1 148 ? 2.263 5.320 -6.683 1.00 95.19 148 THR A CA 1
ATOM 1123 C C . THR A 1 148 ? 1.441 4.406 -5.785 1.00 95.19 148 THR A C 1
ATOM 1125 O O . THR A 1 148 ? 0.548 3.707 -6.254 1.00 95.19 148 THR A O 1
ATOM 1128 N N . ILE A 1 149 ? 1.717 4.422 -4.484 1.00 93.19 149 ILE A N 1
ATOM 1129 C CA . ILE A 1 149 ? 0.906 3.739 -3.476 1.00 93.19 149 ILE A CA 1
ATOM 1130 C C . ILE A 1 149 ? 0.272 4.805 -2.596 1.00 93.19 149 ILE A C 1
ATOM 1132 O O . ILE A 1 149 ? 0.966 5.579 -1.928 1.00 93.19 149 ILE A O 1
ATOM 1136 N N . THR A 1 150 ? -1.054 4.814 -2.586 1.00 94.75 150 THR A N 1
ATOM 1137 C CA . THR A 1 150 ? -1.871 5.736 -1.805 1.00 94.75 150 THR A CA 1
ATOM 1138 C C . THR A 1 150 ? -2.719 4.942 -0.829 1.00 94.75 150 THR A C 1
ATOM 1140 O O . THR A 1 150 ? -3.355 3.958 -1.194 1.00 94.75 150 THR A O 1
ATOM 1143 N N . VAL A 1 151 ? -2.730 5.370 0.424 1.00 92.75 151 VAL A N 1
ATOM 1144 C CA . VAL A 1 151 ? -3.526 4.766 1.486 1.00 92.75 151 VAL A CA 1
ATOM 1145 C C . VAL A 1 151 ? -4.668 5.690 1.832 1.00 92.75 151 VAL A C 1
ATOM 1147 O O . VAL A 1 151 ? -4.449 6.866 2.108 1.00 92.75 151 VAL A O 1
ATOM 1150 N N . SER A 1 152 ? -5.871 5.148 1.862 1.00 94.50 152 SER A N 1
ATOM 1151 C CA . SER A 1 152 ? -7.057 5.835 2.332 1.00 94.50 152 SER A CA 1
ATOM 1152 C C . SER A 1 152 ? -7.307 5.491 3.797 1.00 94.50 152 SER A C 1
ATOM 1154 O O . SER A 1 152 ? -7.505 4.325 4.154 1.00 94.50 152 SER A O 1
ATOM 1156 N N . CYS A 1 153 ? -7.269 6.509 4.649 1.00 93.06 153 CYS A N 1
ATOM 1157 C CA . CYS A 1 153 ? -7.567 6.412 6.069 1.00 93.06 153 CYS A CA 1
ATOM 1158 C C . CYS A 1 153 ? -8.848 7.194 6.381 1.00 93.06 153 CYS A C 1
ATOM 1160 O O . CYS A 1 153 ? -9.041 8.295 5.872 1.00 93.06 153 CYS A O 1
ATOM 1162 N N . THR A 1 154 ? -9.711 6.671 7.244 1.00 93.19 154 THR A N 1
ATOM 1163 C CA . THR A 1 154 ? -10.989 7.273 7.619 1.00 93.19 154 THR A CA 1
ATOM 1164 C C . THR A 1 154 ? -11.094 7.521 9.123 1.00 93.19 154 THR A C 1
ATOM 1166 O O . THR A 1 154 ? -10.515 6.802 9.941 1.00 93.19 154 THR A O 1
ATOM 1169 N N . SER A 1 155 ? -11.819 8.576 9.490 1.00 92.00 155 SER A N 1
ATOM 1170 C CA . SER A 1 155 ? -12.246 8.860 10.861 1.00 92.00 155 SER A CA 1
ATOM 1171 C C . SER A 1 155 ? -13.546 8.148 11.237 1.00 92.00 155 SER A C 1
ATOM 1173 O O . SER A 1 155 ? -13.868 8.076 12.419 1.00 92.00 155 SER A O 1
ATOM 1175 N N . ASP A 1 156 ? -14.274 7.604 10.257 1.00 90.88 156 ASP A N 1
ATOM 1176 C CA . ASP A 1 156 ? -15.533 6.891 10.455 1.00 90.88 156 ASP A CA 1
ATOM 1177 C C . ASP A 1 156 ? -15.273 5.387 10.693 1.00 90.88 156 ASP A C 1
ATOM 1179 O O . ASP A 1 156 ? -14.896 4.666 9.759 1.00 90.88 156 ASP A O 1
ATOM 1183 N N . PRO A 1 157 ? -15.483 4.866 11.917 1.00 85.31 157 PRO A N 1
ATOM 1184 C CA . PRO A 1 157 ? -15.250 3.456 12.222 1.00 85.31 157 PRO A CA 1
ATOM 1185 C C . PRO A 1 157 ? -16.174 2.511 11.440 1.00 85.31 157 PRO A C 1
ATOM 1187 O O . PRO A 1 157 ? -15.827 1.339 11.265 1.00 85.31 157 PRO A O 1
ATOM 1190 N N . ALA A 1 158 ? -17.322 2.977 10.935 1.00 86.75 158 ALA A N 1
ATOM 1191 C CA . ALA A 1 158 ? -18.215 2.162 10.111 1.00 86.75 158 ALA A CA 1
ATOM 1192 C C . ALA A 1 158 ? -17.645 1.913 8.705 1.00 86.75 158 ALA A C 1
ATOM 1194 O O . ALA A 1 158 ? -17.924 0.875 8.107 1.00 86.75 158 ALA A O 1
ATOM 1195 N N . LYS A 1 159 ? -16.810 2.832 8.202 1.00 89.00 159 LYS A N 1
ATOM 1196 C CA . LYS A 1 159 ? -16.087 2.702 6.924 1.00 89.00 159 LYS A CA 1
ATOM 1197 C C . LYS A 1 159 ? -14.727 2.024 7.077 1.00 89.00 159 LYS A C 1
ATOM 1199 O O . LYS A 1 159 ? -14.072 1.750 6.074 1.00 89.00 159 LYS A O 1
ATOM 1204 N N . GLY A 1 160 ? -14.282 1.774 8.307 1.00 86.62 160 GLY A N 1
ATOM 1205 C CA . GLY A 1 160 ? -12.998 1.146 8.593 1.00 86.62 160 GLY A CA 1
ATOM 1206 C C . GLY A 1 160 ? -12.940 -0.328 8.179 1.00 86.62 160 GLY A C 1
ATOM 1207 O O . GLY A 1 160 ? -13.914 -1.069 8.298 1.00 86.62 160 GLY A O 1
ATOM 1208 N N . PHE A 1 161 ? -11.765 -0.768 7.741 1.00 83.31 161 PHE A N 1
ATOM 1209 C CA . PHE A 1 161 ? -11.464 -2.156 7.415 1.00 83.31 161 PHE A CA 1
ATOM 1210 C C . PHE A 1 161 ? -11.530 -3.030 8.673 1.00 83.31 161 PHE A C 1
ATOM 1212 O O . PHE A 1 161 ? -10.770 -2.816 9.617 1.00 83.31 161 PHE A O 1
ATOM 1219 N N . GLY A 1 162 ? -12.421 -4.020 8.689 1.00 75.94 162 GLY A N 1
ATOM 1220 C CA . GLY A 1 162 ? -12.570 -5.011 9.760 1.00 75.94 162 GLY A CA 1
ATOM 1221 C C . GLY A 1 162 ? -12.702 -6.449 9.248 1.00 75.94 162 GLY A C 1
ATOM 1222 O O . GLY A 1 162 ? -12.584 -6.708 8.047 1.00 75.94 162 GLY A O 1
ATOM 1223 N N . SER A 1 163 ? -12.979 -7.395 10.158 1.00 64.81 163 SER A N 1
ATOM 1224 C CA . SER A 1 163 ? -13.153 -8.837 9.862 1.00 64.81 163 SER A CA 1
ATOM 1225 C C . SER A 1 163 ? -14.167 -9.116 8.764 1.00 64.81 163 SER A C 1
ATOM 1227 O O . SER A 1 163 ? -13.991 -10.035 7.974 1.00 64.81 163 SER A O 1
ATOM 1229 N N . ASN A 1 164 ? -15.232 -8.326 8.726 1.00 62.59 164 ASN A N 1
ATOM 1230 C CA . ASN A 1 164 ? -16.342 -8.465 7.794 1.00 62.59 164 ASN A CA 1
ATOM 1231 C C . ASN A 1 164 ? -16.049 -7.912 6.389 1.00 62.59 164 ASN A C 1
ATOM 1233 O O . ASN A 1 164 ? -16.855 -8.109 5.487 1.00 62.59 164 ASN A O 1
ATOM 1237 N N . THR A 1 165 ? -14.925 -7.218 6.197 1.00 64.38 165 THR A N 1
ATOM 1238 C CA . THR A 1 165 ? -14.556 -6.566 4.925 1.00 64.38 165 THR A CA 1
ATOM 1239 C C . THR A 1 165 ? -13.296 -7.157 4.292 1.00 64.38 165 THR A C 1
ATOM 1241 O O . THR A 1 165 ? -12.737 -6.575 3.364 1.00 64.38 165 THR A O 1
ATOM 1244 N N . TRP A 1 166 ? -12.821 -8.295 4.806 1.00 62.81 166 TRP A N 1
ATOM 1245 C CA . TRP A 1 166 ? -11.657 -8.995 4.272 1.00 62.81 166 TRP A CA 1
ATOM 1246 C C . TRP A 1 166 ? -11.909 -9.489 2.841 1.00 62.81 166 TRP A C 1
ATOM 1248 O O . TRP A 1 166 ? -12.872 -10.225 2.626 1.00 62.81 166 TRP A O 1
ATOM 1258 N N . PRO A 1 167 ? -11.055 -9.136 1.861 1.00 59.19 167 PRO A N 1
ATOM 1259 C CA . PRO A 1 167 ? -11.136 -9.719 0.530 1.00 59.19 167 PRO A CA 1
ATOM 1260 C C . PRO A 1 167 ? -10.958 -11.242 0.588 1.00 59.19 167 PRO A C 1
ATOM 1262 O O . PRO A 1 167 ? -10.059 -11.743 1.266 1.00 59.19 167 PRO A O 1
ATOM 1265 N N . GLU A 1 168 ? -11.780 -11.982 -0.160 1.00 56.91 168 GLU A N 1
ATOM 1266 C CA . GLU A 1 168 ? -11.795 -13.458 -0.175 1.00 56.91 168 GLU A CA 1
ATOM 1267 C C . GLU A 1 168 ? -10.426 -14.086 -0.492 1.00 56.91 168 GLU A C 1
ATOM 1269 O O . GLU A 1 168 ? -10.092 -15.167 -0.014 1.00 56.91 168 GLU A O 1
ATOM 1274 N N . TRP A 1 169 ? -9.586 -13.400 -1.268 1.00 58.47 169 TRP A N 1
ATOM 1275 C CA . TRP A 1 169 ? -8.258 -13.892 -1.633 1.00 58.47 169 TRP A CA 1
ATOM 1276 C C . TRP A 1 169 ? -7.238 -13.831 -0.484 1.00 58.47 169 TRP A C 1
ATOM 1278 O O . TRP A 1 169 ? -6.189 -14.470 -0.580 1.00 58.47 169 TRP A O 1
ATOM 1288 N N . HIS A 1 170 ? -7.536 -13.127 0.612 1.00 52.50 170 HIS A N 1
ATOM 1289 C CA . HIS A 1 170 ? -6.698 -13.115 1.807 1.00 52.50 170 HIS A CA 1
ATOM 1290 C C . HIS A 1 170 ? -7.087 -14.193 2.835 1.00 52.50 170 HIS A C 1
ATOM 1292 O O . HIS A 1 170 ? -6.215 -14.674 3.556 1.00 52.50 170 HIS A O 1
ATOM 1298 N N . THR A 1 171 ? -8.353 -14.621 2.912 1.00 48.38 171 THR A N 1
ATOM 1299 C CA . THR A 1 171 ? -8.782 -15.650 3.885 1.00 48.38 171 THR A CA 1
ATOM 1300 C C . THR A 1 171 ? -8.326 -17.062 3.506 1.00 48.38 171 THR A C 1
ATOM 1302 O O . THR A 1 171 ? -8.530 -17.999 4.277 1.00 48.38 171 THR A O 1
ATOM 1305 N N . GLY A 1 172 ? -7.754 -17.252 2.307 1.00 41.88 172 GLY A N 1
ATOM 1306 C CA . GLY A 1 172 ? -7.441 -18.578 1.760 1.00 41.88 172 GLY A CA 1
ATOM 1307 C C . GLY A 1 172 ? -8.681 -19.465 1.578 1.00 41.88 172 GLY A C 1
ATOM 1308 O O . GLY A 1 172 ? -8.565 -20.628 1.195 1.00 41.88 172 GLY A O 1
ATOM 1309 N N . TRP A 1 173 ? -9.870 -18.922 1.841 1.00 33.09 173 TRP A N 1
ATOM 1310 C CA . TRP A 1 173 ? -11.144 -1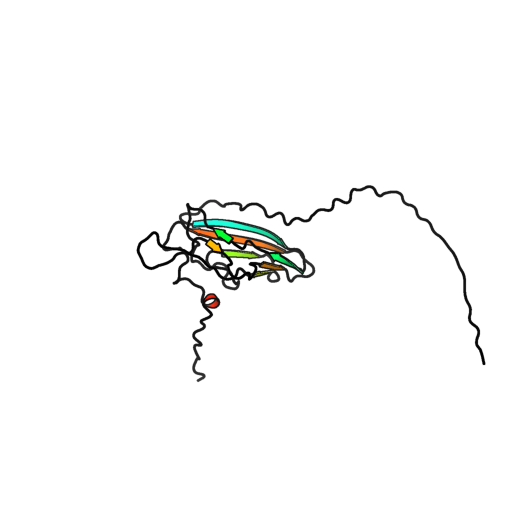9.608 1.800 1.00 33.09 173 TRP A CA 1
ATOM 1311 C C . TRP A 1 173 ? -11.818 -19.249 0.485 1.00 33.09 173 TRP A C 1
ATOM 1313 O O . TRP A 1 173 ? -12.646 -18.348 0.403 1.00 33.09 173 TRP A O 1
ATOM 1323 N N . LYS A 1 174 ? -11.492 -20.013 -0.556 1.00 36.44 174 LYS A N 1
ATOM 1324 C CA . LYS A 1 174 ? -12.543 -20.352 -1.507 1.00 36.44 174 LYS A CA 1
ATOM 1325 C C . LYS A 1 174 ? -13.427 -21.369 -0.782 1.00 36.44 174 LYS A C 1
ATOM 1327 O O . LYS A 1 174 ? -12.940 -22.477 -0.544 1.00 36.44 174 LYS A O 1
ATOM 1332 N N . PRO A 1 175 ? -14.699 -21.091 -0.436 1.00 40.62 175 PRO A N 1
ATOM 1333 C CA . PRO A 1 175 ? -15.645 -22.184 -0.507 1.00 40.62 175 PRO A CA 1
ATOM 1334 C C . PRO A 1 175 ? -15.537 -22.646 -1.955 1.00 40.62 175 PRO A C 1
ATOM 1336 O O . PRO A 1 175 ? -15.830 -21.901 -2.887 1.00 40.62 175 PRO A O 1
ATOM 1339 N N . TRP A 1 176 ? -14.977 -23.828 -2.165 1.00 39.81 176 TRP A N 1
ATOM 1340 C CA . TRP A 1 176 ? -15.119 -24.531 -3.420 1.00 39.81 176 TRP A CA 1
ATOM 1341 C C . TRP A 1 176 ? -16.625 -24.726 -3.575 1.00 39.81 176 TRP A C 1
ATOM 1343 O O . TRP A 1 176 ? -17.193 -25.701 -3.089 1.00 39.81 176 TRP A O 1
ATOM 1353 N N . ILE A 1 177 ? -17.298 -23.742 -4.168 1.00 40.62 177 ILE A N 1
ATOM 1354 C CA . ILE A 1 177 ? -18.571 -23.961 -4.819 1.00 40.62 177 ILE A CA 1
ATOM 1355 C C . ILE A 1 177 ? -18.182 -24.892 -5.955 1.00 40.62 177 ILE A C 1
ATOM 1357 O O . ILE A 1 177 ? -17.695 -24.480 -7.005 1.00 40.62 177 ILE A O 1
ATOM 1361 N N . ILE A 1 178 ? -18.266 -26.184 -5.657 1.00 41.78 178 ILE A N 1
ATOM 1362 C CA . ILE A 1 178 ? -18.425 -27.213 -6.659 1.00 41.78 178 ILE A CA 1
ATOM 1363 C C . ILE A 1 178 ? -19.752 -26.832 -7.306 1.00 41.78 178 ILE A C 1
ATOM 1365 O O . ILE A 1 178 ? -20.814 -27.163 -6.781 1.00 41.78 178 ILE A O 1
ATOM 1369 N N . GLU A 1 179 ? -19.706 -26.034 -8.372 1.00 40.81 179 GLU A N 1
ATOM 1370 C CA . GLU A 1 179 ? -20.844 -25.953 -9.272 1.00 40.81 179 GLU A CA 1
ATOM 1371 C C . GLU A 1 179 ? -21.113 -27.400 -9.698 1.00 40.81 179 GLU A C 1
ATOM 1373 O O . GLU A 1 179 ? -20.195 -28.060 -10.202 1.00 40.81 179 GLU A O 1
ATOM 1378 N N . PRO A 1 180 ? -22.299 -27.964 -9.407 1.00 43.50 180 PRO A N 1
ATOM 1379 C CA . PRO A 1 180 ? -22.614 -29.287 -9.900 1.00 43.50 180 PRO A CA 1
ATOM 1380 C C . PRO A 1 180 ? -22.566 -29.198 -11.423 1.00 43.50 180 PRO A C 1
ATOM 1382 O O . PRO A 1 180 ? -23.361 -28.486 -12.030 1.00 43.50 180 PRO A O 1
ATOM 1385 N N . MET A 1 181 ? -21.599 -29.885 -12.033 1.00 47.28 181 MET A N 1
ATOM 1386 C CA . MET A 1 181 ? -21.601 -30.109 -13.472 1.00 47.28 181 MET A CA 1
ATOM 1387 C C . MET A 1 181 ? -22.908 -30.829 -13.818 1.00 47.28 181 MET A C 1
ATOM 1389 O O . MET A 1 181 ? -23.101 -31.981 -13.428 1.00 47.28 181 MET A O 1
ATOM 1393 N N . SER A 1 182 ? -23.813 -30.105 -14.476 1.00 65.31 182 SER A N 1
ATOM 1394 C CA . SER A 1 182 ? -25.052 -30.609 -15.076 1.00 65.31 182 SER A CA 1
ATOM 1395 C C . SER A 1 182 ? -24.818 -31.081 -16.499 1.00 65.31 182 SER A C 1
ATOM 1397 O O . SER A 1 182 ? -24.169 -30.305 -17.239 1.00 65.31 182 SER A O 1
#

Secondary structure (DSSP, 8-state):
--------------------------------------BPPPBTTEEEEEEEEEEEPTT-EEE--SEEE--TTS-EEB---S-TTSB--TTEEEEES-TTEEEE-PPB------SSSSS--B--EEEB-S----EEEE--SS--EEEEEEEEEES-TTTB-BGGG--TTTS-----------

Radius of gyration: 27.02 Å; chains: 1; bounding box: 81×52×67 Å